Protein AF-A0AAN8J583-F1 (afdb_monomer_lite)

Sequence (87 aa):
MAATEVDHEDEEHIIIPGAWRHEPRWKDVPRPAARGRATVDARRQREHVKDYFISPVGAGNWQQKMVGPVLPGAVEERRESEADDED

pLDDT: mean 70.65, std 16.54, range [41.75, 93.56]

Structure (mmCIF, N/CA/C/O backbone):
data_AF-A0AAN8J583-F1
#
_entry.id   AF-A0AAN8J583-F1
#
loop_
_atom_site.group_PDB
_atom_site.id
_atom_site.type_symbol
_atom_site.label_atom_id
_atom_site.label_alt_id
_atom_site.label_comp_id
_atom_site.label_asym_id
_atom_site.label_entity_id
_atom_site.label_seq_id
_atom_site.pdbx_PDB_ins_code
_atom_site.Cartn_x
_atom_site.Cartn_y
_atom_site.Cartn_z
_atom_site.occupancy
_atom_site.B_iso_or_equiv
_atom_site.auth_seq_id
_atom_site.auth_comp_id
_atom_site.auth_asym_id
_atom_site.auth_atom_id
_atom_site.pdbx_PDB_model_num
ATOM 1 N N . MET A 1 1 ? 2.248 -38.212 -17.815 1.00 41.75 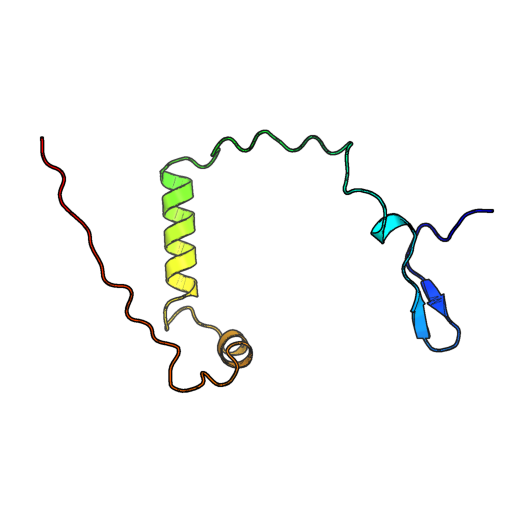1 MET A N 1
ATOM 2 C CA . MET A 1 1 ? 1.085 -38.072 -16.918 1.00 41.75 1 MET A CA 1
ATOM 3 C C . MET A 1 1 ? 1.122 -36.655 -16.384 1.00 41.75 1 MET A C 1
ATOM 5 O O . MET A 1 1 ? 2.114 -36.302 -15.762 1.00 41.75 1 MET A O 1
ATOM 9 N N . ALA A 1 2 ? 0.146 -35.825 -16.750 1.00 44.34 2 ALA A N 1
ATOM 10 C CA . ALA A 1 2 ? 0.063 -34.451 -16.269 1.00 44.34 2 ALA A CA 1
ATOM 11 C C . ALA A 1 2 ? -0.361 -34.501 -14.798 1.00 44.34 2 ALA A C 1
ATOM 13 O O . ALA A 1 2 ? -1.493 -34.874 -14.500 1.00 44.34 2 ALA A O 1
ATOM 14 N N . ALA A 1 3 ? 0.563 -34.213 -13.881 1.00 55.25 3 ALA A N 1
ATOM 15 C CA . ALA A 1 3 ? 0.174 -33.852 -12.526 1.00 55.25 3 ALA A CA 1
ATOM 16 C C . ALA A 1 3 ? -0.732 -32.618 -12.639 1.00 55.25 3 ALA A C 1
ATOM 18 O O . ALA A 1 3 ? -0.424 -31.710 -13.409 1.00 55.25 3 ALA A O 1
ATOM 19 N N . THR A 1 4 ? -1.873 -32.636 -11.955 1.00 69.44 4 THR A N 1
ATOM 20 C CA . THR A 1 4 ? -2.941 -31.634 -12.048 1.00 69.44 4 THR A CA 1
ATOM 21 C C . THR A 1 4 ? -2.384 -30.230 -11.834 1.00 69.44 4 THR A C 1
ATOM 23 O O . THR A 1 4 ? -2.035 -29.835 -10.720 1.00 69.44 4 THR A O 1
ATOM 26 N N . GLU A 1 5 ? -2.245 -29.501 -12.938 1.00 74.56 5 GLU A N 1
ATOM 27 C CA . GLU A 1 5 ? -1.584 -28.198 -12.995 1.00 74.56 5 GLU A CA 1
ATOM 28 C C . GLU A 1 5 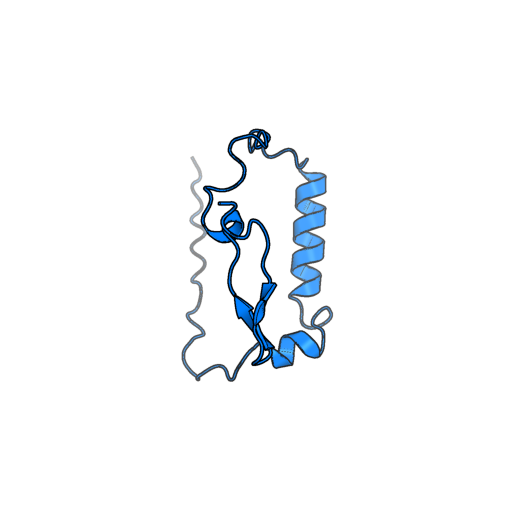? -2.347 -27.143 -12.184 1.00 74.56 5 GLU A C 1
ATOM 30 O O . GLU A 1 5 ? -1.733 -26.247 -11.617 1.00 74.56 5 GLU A O 1
ATOM 35 N N . VAL A 1 6 ? -3.667 -27.310 -12.049 1.00 82.88 6 VAL A N 1
ATOM 36 C CA . VAL A 1 6 ? -4.599 -26.417 -11.345 1.00 82.88 6 VAL A CA 1
ATOM 37 C C . VAL A 1 6 ? -5.249 -27.151 -10.166 1.00 82.88 6 VAL A C 1
ATOM 39 O O . VAL A 1 6 ? -5.308 -28.384 -10.141 1.00 82.88 6 VAL A O 1
ATOM 42 N N . ASP A 1 7 ? -5.715 -26.389 -9.175 1.00 89.69 7 ASP A N 1
ATOM 43 C CA . ASP A 1 7 ? -6.542 -26.923 -8.088 1.00 89.69 7 ASP A CA 1
ATOM 44 C C . ASP A 1 7 ? -7.804 -27.595 -8.652 1.00 89.69 7 ASP A C 1
ATOM 46 O O . ASP A 1 7 ? -8.403 -27.101 -9.609 1.00 89.69 7 ASP A O 1
ATOM 50 N N . HIS A 1 8 ? -8.218 -28.706 -8.049 1.00 89.12 8 HIS A N 1
ATOM 51 C CA . HIS A 1 8 ? -9.444 -29.419 -8.414 1.00 89.12 8 HIS A CA 1
ATOM 52 C C . HIS A 1 8 ? -10.143 -29.957 -7.166 1.00 89.12 8 HIS A C 1
ATOM 54 O O . HIS A 1 8 ? -9.525 -30.066 -6.113 1.00 89.12 8 HIS A O 1
ATOM 60 N N . GLU A 1 9 ? -11.431 -30.264 -7.277 1.00 93.50 9 GLU A N 1
ATOM 61 C CA . GLU A 1 9 ? -12.228 -30.840 -6.189 1.00 93.50 9 GLU A CA 1
ATOM 62 C C . GLU A 1 9 ? -12.326 -32.360 -6.352 1.00 93.50 9 GLU A C 1
ATOM 64 O O . GLU A 1 9 ? -12.431 -32.854 -7.480 1.00 93.50 9 GLU A O 1
ATOM 69 N N . ASP A 1 10 ? -12.286 -33.098 -5.242 1.00 88.62 10 ASP A N 1
ATOM 70 C CA . ASP A 1 10 ? -12.618 -34.524 -5.222 1.00 88.62 10 ASP A CA 1
ATOM 71 C C . ASP A 1 10 ? -14.124 -34.779 -5.032 1.00 88.62 10 ASP A C 1
ATOM 73 O O . ASP A 1 10 ? -14.946 -33.861 -4.980 1.00 88.62 10 ASP A O 1
ATOM 77 N N . GLU A 1 11 ? -14.495 -36.057 -4.952 1.00 92.12 11 GLU A N 1
ATOM 78 C CA . GLU A 1 11 ? -15.880 -36.506 -4.763 1.00 92.12 11 GLU A CA 1
ATOM 79 C C . GLU A 1 11 ? -16.485 -36.053 -3.420 1.00 92.12 11 GLU A C 1
ATOM 81 O O . GLU A 1 11 ? -17.707 -36.017 -3.281 1.00 92.12 11 GLU A O 1
ATOM 86 N N . GLU A 1 12 ? -15.650 -35.667 -2.451 1.00 93.56 12 GLU A N 1
ATOM 87 C CA . GLU A 1 12 ? -16.052 -35.148 -1.140 1.00 93.56 12 GLU A CA 1
ATOM 88 C C . GLU A 1 12 ? -16.061 -33.606 -1.102 1.00 93.56 12 GLU A C 1
ATOM 90 O O . GLU A 1 12 ? -16.236 -33.008 -0.037 1.00 93.56 12 GLU A O 1
ATOM 95 N N . HIS A 1 13 ? -15.910 -32.952 -2.262 1.00 85.12 13 HIS A N 1
ATOM 96 C CA . HIS A 1 13 ? -15.789 -31.498 -2.416 1.00 85.12 13 HIS A CA 1
ATOM 97 C C . HIS A 1 13 ? -14.588 -30.896 -1.676 1.00 85.12 13 HIS A C 1
ATOM 99 O O . HIS A 1 13 ? -14.585 -29.716 -1.306 1.00 85.12 13 HIS A O 1
ATOM 105 N N . ILE A 1 14 ? -13.544 -31.692 -1.455 1.00 91.50 14 ILE A N 1
ATOM 106 C CA . ILE A 1 14 ? -12.294 -31.226 -0.873 1.00 91.50 14 ILE A CA 1
ATOM 107 C C . ILE A 1 14 ? -11.421 -30.681 -2.000 1.00 91.50 14 ILE A C 1
ATOM 109 O O . ILE A 1 14 ? -11.172 -31.339 -3.009 1.00 91.50 14 ILE A O 1
ATOM 113 N N . ILE A 1 15 ? -10.929 -29.454 -1.820 1.00 90.31 15 ILE A N 1
ATOM 114 C CA . ILE A 1 15 ? -10.004 -28.831 -2.768 1.00 90.31 15 ILE A CA 1
ATOM 115 C C . ILE A 1 15 ? -8.642 -29.523 -2.656 1.00 90.31 15 ILE A C 1
ATOM 117 O O . ILE A 1 15 ? -7.929 -29.348 -1.665 1.00 90.31 15 ILE A O 1
ATOM 121 N N . ILE A 1 16 ? -8.256 -30.250 -3.702 1.00 91.50 16 ILE A N 1
ATOM 122 C CA . ILE A 1 16 ? -6.931 -30.831 -3.895 1.00 91.50 16 ILE A CA 1
ATOM 123 C C . ILE A 1 16 ? -6.001 -29.766 -4.509 1.00 91.50 16 ILE A C 1
ATOM 125 O O . ILE A 1 16 ? -6.248 -29.287 -5.623 1.00 91.50 16 ILE A O 1
ATOM 129 N N . PRO A 1 17 ? -4.907 -29.393 -3.815 1.00 88.94 17 PRO A N 1
ATOM 130 C CA . PRO A 1 17 ? -3.890 -28.474 -4.324 1.00 88.94 17 PRO A CA 1
ATOM 131 C C . PRO A 1 17 ? -3.265 -28.927 -5.650 1.00 88.94 17 PRO A C 1
ATOM 133 O O . PRO A 1 17 ? -2.727 -30.029 -5.751 1.00 88.94 17 PRO A O 1
ATOM 136 N N . GLY A 1 18 ? -3.271 -28.046 -6.650 1.00 87.75 18 GLY A N 1
ATOM 137 C CA . GLY A 1 18 ? -2.558 -28.248 -7.908 1.00 87.75 18 GLY A CA 1
ATOM 138 C C . GLY A 1 18 ? -1.061 -27.938 -7.807 1.00 87.75 18 GLY A C 1
ATOM 139 O O . GLY A 1 18 ? -0.602 -27.218 -6.914 1.00 87.75 18 GLY A O 1
ATOM 140 N N . ALA A 1 19 ? -0.286 -28.445 -8.770 1.00 82.19 19 ALA A N 1
ATOM 141 C CA . ALA A 1 19 ? 1.172 -28.292 -8.812 1.00 82.19 19 ALA A CA 1
ATOM 142 C C . ALA A 1 19 ? 1.636 -26.818 -8.810 1.00 82.19 19 ALA A C 1
ATOM 144 O O . ALA A 1 19 ? 2.666 -26.502 -8.209 1.00 82.19 19 ALA A O 1
ATOM 145 N N . TRP A 1 20 ? 0.834 -25.901 -9.371 1.00 79.69 20 TRP A N 1
ATOM 146 C CA . TRP A 1 20 ? 1.099 -24.455 -9.394 1.00 79.69 20 TRP A CA 1
ATOM 147 C C . TRP A 1 20 ? 1.320 -23.825 -8.006 1.00 79.69 20 TRP A C 1
ATOM 149 O O . TRP A 1 20 ? 1.986 -22.794 -7.897 1.00 79.69 20 TRP A O 1
ATOM 159 N N . ARG A 1 21 ? 0.795 -24.431 -6.928 1.00 80.56 21 ARG A N 1
ATOM 160 C CA . ARG A 1 21 ? 0.995 -23.949 -5.549 1.00 80.56 21 ARG A CA 1
ATOM 161 C C . ARG A 1 21 ? 2.391 -24.239 -4.999 1.00 80.56 21 ARG A C 1
ATOM 163 O O . ARG A 1 21 ? 2.839 -23.550 -4.083 1.00 80.56 21 ARG A O 1
ATOM 170 N N . HIS A 1 22 ? 3.059 -25.259 -5.531 1.00 75.06 22 HIS A N 1
ATOM 171 C CA . HIS A 1 22 ? 4.361 -25.733 -5.060 1.00 75.06 22 HIS A CA 1
ATOM 172 C C . HIS A 1 22 ? 5.517 -25.283 -5.959 1.00 75.06 22 HIS A C 1
ATOM 174 O O . HIS A 1 22 ? 6.683 -25.417 -5.577 1.00 75.06 22 HIS A O 1
ATOM 180 N N . GLU A 1 23 ? 5.218 -24.708 -7.124 1.00 68.81 23 GLU A N 1
ATOM 181 C CA . GLU A 1 23 ? 6.237 -24.133 -7.988 1.00 68.81 23 GLU A CA 1
ATOM 182 C C . GLU A 1 23 ? 6.804 -22.822 -7.413 1.00 68.81 23 GLU A C 1
ATOM 184 O O . GLU A 1 23 ? 6.070 -21.987 -6.869 1.00 68.81 23 GLU A O 1
ATOM 189 N N . PRO A 1 24 ? 8.127 -22.588 -7.521 1.00 63.66 24 PRO A N 1
ATOM 190 C CA . PRO A 1 24 ? 8.730 -21.350 -7.055 1.00 63.66 24 PRO A CA 1
ATOM 191 C C . PRO A 1 24 ? 8.183 -20.167 -7.860 1.00 63.66 24 PRO A C 1
ATOM 193 O O . PRO A 1 24 ? 8.557 -19.972 -9.015 1.00 63.66 24 PRO A O 1
ATOM 196 N N . ARG A 1 25 ? 7.317 -19.381 -7.204 1.00 63.00 25 ARG A N 1
ATOM 197 C CA . ARG A 1 25 ? 6.796 -18.061 -7.600 1.00 63.00 25 ARG A CA 1
ATOM 198 C C . ARG A 1 25 ? 7.568 -17.422 -8.756 1.00 63.00 25 ARG A C 1
ATOM 200 O O . ARG A 1 25 ? 8.656 -16.888 -8.546 1.00 63.00 25 ARG A O 1
ATOM 207 N N . TRP A 1 26 ? 6.940 -17.437 -9.931 1.00 60.50 26 TRP A N 1
ATOM 208 C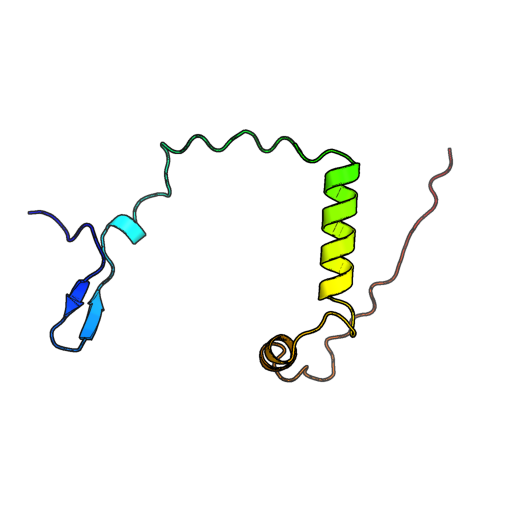 CA . TRP A 1 26 ? 7.124 -16.493 -11.036 1.00 60.50 26 TRP A CA 1
ATOM 209 C C . TRP A 1 26 ? 8.572 -16.015 -11.226 1.00 60.50 26 TRP A C 1
ATOM 211 O O . TRP A 1 26 ? 8.855 -14.817 -11.150 1.00 60.50 26 TRP A O 1
ATOM 221 N N . LYS A 1 27 ? 9.506 -16.945 -11.466 1.00 60.38 27 LYS A N 1
ATOM 222 C CA . LYS A 1 27 ? 10.895 -16.595 -11.824 1.00 60.38 27 LYS A CA 1
ATOM 223 C C . LYS A 1 27 ? 10.954 -15.699 -13.067 1.00 60.38 27 LYS A C 1
ATOM 225 O O . LYS A 1 27 ? 11.854 -14.871 -13.170 1.00 60.38 27 LYS A O 1
ATOM 230 N N . ASP A 1 28 ? 9.955 -15.828 -13.937 1.00 62.22 28 ASP A N 1
ATOM 231 C CA . ASP A 1 28 ? 9.857 -15.119 -15.212 1.00 62.22 28 ASP A CA 1
ATOM 232 C C . ASP A 1 28 ? 9.075 -13.810 -15.134 1.00 62.22 28 ASP A C 1
ATOM 234 O O . ASP A 1 28 ? 8.995 -13.090 -16.126 1.00 62.22 28 ASP A O 1
ATOM 238 N N . VAL A 1 29 ? 8.505 -13.462 -13.973 1.00 66.19 29 VAL A N 1
ATOM 239 C CA . VAL A 1 29 ? 7.954 -12.120 -13.792 1.00 66.19 29 VAL A CA 1
ATOM 240 C C . VAL A 1 29 ? 9.103 -11.228 -13.356 1.00 66.19 29 VAL A C 1
ATOM 242 O O . VAL A 1 29 ? 9.550 -11.338 -12.207 1.00 66.19 29 VAL A O 1
ATOM 245 N N . PRO A 1 30 ? 9.611 -10.345 -14.238 1.00 65.94 30 PRO A N 1
ATOM 246 C CA . PRO A 1 30 ? 10.628 -9.394 -13.844 1.00 65.94 30 PRO A CA 1
ATOM 247 C C . PRO A 1 30 ? 10.048 -8.570 -12.702 1.00 65.94 30 PRO A C 1
ATOM 249 O O . PRO A 1 30 ? 9.152 -7.749 -12.897 1.00 65.94 30 PRO A O 1
ATOM 252 N N . ARG A 1 31 ? 10.541 -8.807 -11.483 1.00 62.22 31 ARG A N 1
ATOM 253 C CA . ARG A 1 31 ? 10.247 -7.921 -10.365 1.00 62.22 31 ARG A CA 1
ATOM 254 C C . ARG A 1 31 ? 10.854 -6.580 -10.750 1.00 62.22 31 ARG A C 1
ATOM 256 O O . ARG A 1 31 ? 12.082 -6.506 -10.860 1.00 62.22 31 ARG A O 1
ATOM 263 N N . PRO A 1 32 ? 10.045 -5.532 -10.995 1.00 62.97 32 PRO A N 1
ATOM 264 C CA . PRO A 1 32 ? 10.619 -4.222 -11.216 1.00 62.97 32 PRO A CA 1
ATOM 265 C C . PRO A 1 32 ? 11.494 -3.930 -10.003 1.00 62.97 32 PRO A C 1
ATOM 267 O O . PRO A 1 32 ? 11.066 -4.157 -8.868 1.00 62.97 32 PRO A O 1
ATOM 270 N N . ALA A 1 33 ? 12.732 -3.488 -10.244 1.00 63.03 33 ALA A N 1
ATOM 271 C CA . ALA A 1 33 ? 13.626 -3.092 -9.167 1.00 63.03 33 ALA A CA 1
ATOM 272 C C . ALA A 1 33 ? 12.828 -2.215 -8.202 1.00 63.03 33 ALA A C 1
ATOM 274 O O . ALA A 1 33 ? 12.194 -1.248 -8.647 1.00 63.03 33 ALA A O 1
ATOM 275 N N . ALA A 1 34 ? 12.821 -2.591 -6.921 1.00 59.84 34 ALA A N 1
ATOM 276 C CA . ALA A 1 34 ? 12.159 -1.868 -5.846 1.00 59.84 34 ALA A CA 1
ATOM 277 C C . ALA A 1 34 ? 12.887 -0.537 -5.606 1.00 59.84 34 ALA A C 1
ATOM 279 O O . ALA A 1 34 ? 13.483 -0.291 -4.568 1.00 59.84 34 ALA A O 1
ATOM 280 N N . ARG A 1 35 ? 12.901 0.328 -6.616 1.00 57.66 35 ARG A N 1
ATOM 281 C CA . ARG A 1 35 ? 13.192 1.741 -6.460 1.00 57.66 35 ARG A CA 1
ATOM 282 C C . ARG A 1 35 ? 11.903 2.350 -5.944 1.00 57.66 35 ARG A C 1
ATOM 284 O O . ARG A 1 35 ? 10.845 2.079 -6.509 1.00 57.66 35 ARG A O 1
ATOM 291 N N . GLY A 1 36 ? 11.982 3.132 -4.873 1.00 60.38 36 GLY A N 1
ATOM 292 C CA . GLY A 1 36 ? 10.864 3.916 -4.357 1.00 60.38 36 GLY A CA 1
ATOM 293 C C . GLY A 1 36 ? 10.370 4.900 -5.417 1.00 60.38 36 GLY A C 1
ATOM 294 O O . GLY A 1 36 ? 10.748 6.060 -5.407 1.00 60.38 36 GLY A O 1
ATOM 295 N N . ARG A 1 37 ? 9.553 4.419 -6.362 1.00 57.12 37 ARG A N 1
ATOM 296 C CA . ARG A 1 37 ? 8.970 5.187 -7.476 1.00 57.12 37 ARG A CA 1
ATOM 297 C C . ARG A 1 37 ? 7.841 6.112 -7.021 1.00 57.12 37 ARG A C 1
ATOM 299 O O . ARG A 1 37 ? 7.230 6.774 -7.850 1.00 57.12 37 ARG A O 1
ATOM 306 N N . ALA A 1 38 ? 7.539 6.137 -5.726 1.00 64.88 38 ALA A N 1
ATOM 307 C CA . ALA A 1 38 ? 6.633 7.117 -5.168 1.00 64.88 38 ALA A CA 1
ATOM 308 C C . ALA A 1 38 ? 7.386 8.443 -5.037 1.00 64.88 38 ALA A C 1
ATOM 310 O O . ALA A 1 38 ? 8.398 8.522 -4.340 1.00 64.88 38 ALA A O 1
ATOM 311 N N . THR A 1 39 ? 6.885 9.483 -5.699 1.00 82.00 39 THR A N 1
ATOM 312 C CA . THR A 1 39 ? 7.293 10.857 -5.399 1.00 82.00 39 THR A CA 1
ATOM 313 C C . THR A 1 39 ? 6.987 11.169 -3.932 1.00 82.00 39 THR A C 1
ATOM 315 O O . THR A 1 39 ? 6.175 10.491 -3.291 1.00 82.00 39 THR A O 1
ATOM 318 N N . VAL A 1 40 ? 7.614 12.213 -3.386 1.00 83.94 40 VAL A N 1
ATOM 319 C CA . VAL A 1 40 ? 7.311 12.690 -2.025 1.00 83.94 40 VAL A CA 1
ATOM 320 C C . VAL A 1 40 ? 5.805 12.933 -1.861 1.00 83.94 40 VAL A C 1
ATOM 322 O O . VAL A 1 40 ? 5.229 12.534 -0.850 1.00 83.94 40 VAL A O 1
ATOM 325 N N . ASP A 1 41 ? 5.145 13.471 -2.887 1.00 86.62 41 ASP A N 1
ATOM 326 C CA . ASP A 1 41 ? 3.700 13.710 -2.878 1.00 86.62 41 ASP A CA 1
ATOM 327 C C . ASP A 1 41 ? 2.879 12.417 -2.886 1.00 86.62 41 ASP A C 1
ATOM 329 O O . ASP A 1 41 ? 1.945 12.282 -2.099 1.00 86.62 41 ASP A O 1
ATOM 333 N N . ALA A 1 42 ? 3.257 11.420 -3.693 1.00 85.38 42 ALA A N 1
ATOM 334 C CA . ALA A 1 42 ? 2.595 10.115 -3.680 1.00 85.38 42 ALA A CA 1
ATOM 335 C C . ALA A 1 42 ? 2.754 9.412 -2.319 1.00 85.38 42 ALA A C 1
ATOM 337 O O . ALA A 1 42 ? 1.829 8.759 -1.830 1.00 85.38 42 ALA A O 1
ATOM 338 N N . ARG A 1 43 ? 3.911 9.578 -1.662 1.00 86.25 43 ARG A N 1
ATOM 339 C CA . ARG A 1 43 ? 4.120 9.085 -0.295 1.00 86.25 43 ARG A CA 1
ATOM 340 C C . ARG A 1 43 ? 3.213 9.809 0.698 1.00 86.25 43 ARG A C 1
ATOM 342 O O . ARG A 1 43 ? 2.580 9.133 1.502 1.00 86.25 43 ARG A O 1
ATOM 349 N N . ARG A 1 44 ? 3.115 11.140 0.620 1.00 89.75 44 ARG A N 1
ATOM 350 C CA . ARG A 1 44 ? 2.227 11.949 1.474 1.00 89.75 44 ARG A CA 1
ATOM 351 C C . ARG A 1 44 ? 0.762 11.552 1.310 1.00 89.75 44 ARG A C 1
ATOM 353 O O . ARG A 1 44 ? 0.083 11.354 2.308 1.00 89.75 44 ARG A O 1
ATOM 360 N N . GLN A 1 45 ? 0.299 11.355 0.077 1.00 92.50 45 GLN A N 1
ATOM 361 C CA . GLN A 1 45 ? -1.060 10.879 -0.199 1.00 92.50 45 GLN A CA 1
ATOM 362 C C . GLN A 1 45 ? -1.307 9.491 0.401 1.00 92.50 45 GLN A C 1
ATOM 364 O O . GLN A 1 45 ? -2.337 9.269 1.033 1.00 92.50 45 GLN A O 1
ATOM 369 N N . ARG A 1 46 ? -0.347 8.565 0.259 1.00 91.19 46 ARG A N 1
ATOM 370 C CA . ARG A 1 46 ? -0.449 7.228 0.857 1.00 91.19 46 ARG A CA 1
ATOM 371 C C . ARG A 1 46 ? -0.538 7.287 2.383 1.00 91.19 46 ARG A C 1
ATOM 373 O O . ARG A 1 46 ? -1.383 6.597 2.942 1.00 91.19 46 ARG A O 1
ATOM 380 N N . GLU A 1 47 ? 0.324 8.062 3.045 1.00 90.88 47 GLU A N 1
ATOM 381 C CA . GLU A 1 47 ? 0.274 8.191 4.511 1.00 90.88 47 GLU A CA 1
ATOM 382 C C . GLU A 1 47 ? -1.032 8.860 4.956 1.00 90.88 47 GLU A C 1
ATOM 384 O O . GLU A 1 47 ? -1.697 8.329 5.831 1.00 90.88 47 GLU A O 1
ATOM 389 N N . HIS A 1 48 ? -1.492 9.911 4.271 1.00 93.38 48 HIS A N 1
ATOM 390 C CA . HIS A 1 48 ? -2.766 10.559 4.594 1.00 93.38 48 HIS A CA 1
ATOM 391 C C . HIS A 1 48 ? -3.963 9.595 4.537 1.00 93.38 48 HIS A C 1
ATOM 393 O O . HIS A 1 48 ? -4.775 9.542 5.459 1.00 93.38 48 HIS A O 1
ATOM 399 N N . VAL A 1 49 ? -4.065 8.800 3.467 1.00 92.12 49 VAL A N 1
ATOM 400 C CA . VAL A 1 49 ? -5.145 7.813 3.310 1.00 92.12 49 VAL A CA 1
ATOM 401 C C . VAL A 1 49 ? -5.039 6.715 4.368 1.00 92.12 49 VAL A C 1
ATOM 403 O O . VAL A 1 49 ? -6.045 6.312 4.948 1.00 92.12 49 VAL A O 1
ATOM 406 N N . LYS A 1 50 ? -3.821 6.243 4.644 1.00 89.75 50 LYS A N 1
ATOM 407 C CA . LYS A 1 50 ? -3.561 5.258 5.695 1.00 89.75 50 LYS A CA 1
ATOM 408 C C . LYS A 1 50 ? -3.995 5.784 7.066 1.00 89.75 50 LYS A C 1
ATOM 410 O O . LYS A 1 50 ? -4.714 5.079 7.766 1.00 89.75 50 LYS A O 1
ATOM 415 N N . ASP A 1 51 ? -3.606 7.004 7.424 1.00 89.38 51 ASP A N 1
ATOM 416 C CA . ASP A 1 51 ? -3.938 7.615 8.712 1.00 89.38 51 ASP A CA 1
ATOM 417 C C . ASP A 1 51 ? -5.451 7.802 8.857 1.00 89.38 51 ASP A C 1
ATOM 419 O O . ASP A 1 51 ? -6.018 7.492 9.904 1.00 89.38 51 ASP A O 1
ATOM 423 N N . TYR A 1 52 ? -6.134 8.199 7.778 1.00 91.44 52 TYR A N 1
ATOM 424 C CA . TYR A 1 52 ? -7.593 8.274 7.756 1.00 91.44 52 TYR A CA 1
ATOM 425 C C . TYR A 1 52 ? -8.246 6.918 8.058 1.00 91.44 52 TYR A C 1
ATOM 427 O O . TYR A 1 52 ? -9.070 6.839 8.967 1.00 91.44 52 TYR A O 1
ATOM 435 N N . PHE A 1 53 ? -7.860 5.843 7.363 1.00 82.88 53 PHE A N 1
ATOM 436 C CA . PHE A 1 53 ? -8.458 4.512 7.555 1.00 82.88 53 PHE A CA 1
ATOM 437 C C . PHE A 1 53 ? -8.119 3.846 8.898 1.00 82.88 53 PHE A C 1
ATOM 439 O O . PHE A 1 53 ? -8.805 2.904 9.296 1.00 82.88 53 PHE A O 1
ATOM 446 N N . ILE A 1 54 ? -7.065 4.301 9.581 1.00 82.94 54 ILE A N 1
ATOM 447 C CA . ILE A 1 54 ? -6.710 3.853 10.937 1.00 82.94 54 ILE A CA 1
ATOM 448 C C . ILE A 1 54 ? -7.402 4.718 12.003 1.00 82.94 54 ILE A C 1
ATOM 450 O O . ILE A 1 54 ? -7.613 4.263 13.127 1.00 82.94 54 ILE A O 1
ATOM 454 N N . SER A 1 55 ? -7.783 5.953 11.667 1.00 85.00 55 SER A N 1
ATOM 455 C CA . SER A 1 55 ? -8.491 6.840 12.588 1.00 85.00 55 SER A CA 1
ATOM 456 C C . SER A 1 55 ? -9.873 6.287 12.980 1.00 85.00 55 SER A C 1
ATOM 458 O O . SER A 1 55 ? -10.505 5.580 12.190 1.00 85.00 55 SER A O 1
ATOM 460 N N . PRO A 1 56 ? -10.419 6.678 14.148 1.00 81.50 56 PRO A N 1
ATOM 461 C CA . PRO A 1 56 ? -11.764 6.273 14.564 1.00 81.50 56 PRO A CA 1
ATOM 462 C C . PRO A 1 56 ? -12.868 6.646 13.565 1.00 81.50 56 PRO A C 1
ATOM 464 O O . PRO A 1 56 ? -13.893 5.978 13.508 1.00 81.50 56 PRO A O 1
ATOM 467 N N . VAL A 1 57 ? -12.661 7.708 12.778 1.00 85.12 57 VAL A N 1
ATOM 468 C CA . VAL A 1 57 ? -13.634 8.204 11.792 1.00 85.12 57 VAL A CA 1
ATOM 469 C C . VAL A 1 57 ? -13.602 7.380 10.503 1.00 85.12 57 VAL A C 1
ATOM 471 O O . VAL A 1 57 ? -14.642 7.187 9.880 1.00 85.12 57 VAL A O 1
ATOM 474 N N . GLY A 1 58 ? -12.426 6.891 10.097 1.00 81.94 58 GLY A N 1
ATOM 475 C CA . GLY A 1 58 ? -12.279 6.034 8.915 1.00 81.94 58 GLY A CA 1
ATOM 476 C C . GLY A 1 58 ? -12.440 4.539 9.204 1.00 81.94 58 GLY A C 1
ATOM 477 O O . GLY A 1 58 ? -12.469 3.742 8.264 1.00 81.94 58 GLY A O 1
ATOM 478 N N . ALA A 1 59 ? -12.559 4.156 10.478 1.00 81.56 59 ALA A N 1
ATOM 479 C CA . ALA A 1 59 ? -12.709 2.772 10.895 1.00 81.56 59 ALA A CA 1
ATOM 480 C C . ALA A 1 59 ? -14.104 2.219 10.549 1.00 81.56 59 ALA A C 1
ATOM 482 O O . ALA A 1 59 ? -15.130 2.663 11.064 1.00 81.56 59 ALA A O 1
ATOM 483 N N . GLY A 1 60 ? -14.148 1.201 9.691 1.00 78.19 60 GLY A N 1
ATOM 484 C CA . GLY A 1 60 ? -15.377 0.514 9.305 1.00 78.19 60 GLY A CA 1
ATOM 485 C C . GLY A 1 60 ? -15.806 -0.559 10.310 1.00 78.19 60 GLY A C 1
ATOM 486 O O . GLY A 1 60 ? -14.983 -1.226 10.936 1.00 78.19 60 GLY A O 1
ATOM 487 N N . ASN A 1 61 ? -17.113 -0.823 10.386 1.00 76.25 61 ASN A N 1
ATOM 488 C CA . ASN A 1 61 ? -17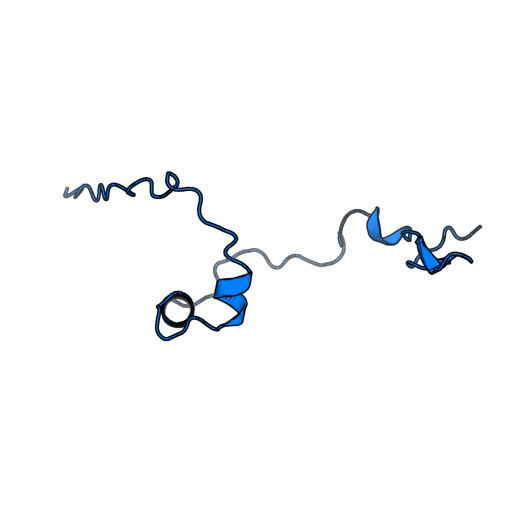.704 -1.816 11.303 1.00 76.25 61 ASN A CA 1
ATOM 489 C C . ASN A 1 61 ? -17.127 -3.236 11.156 1.00 76.25 61 ASN A C 1
ATOM 491 O O . ASN A 1 61 ? -17.199 -4.042 12.080 1.00 76.25 61 ASN A O 1
ATOM 495 N N . TRP A 1 62 ? -16.579 -3.579 9.990 1.00 76.12 62 TRP A N 1
ATOM 496 C CA . TRP A 1 62 ? -15.949 -4.877 9.756 1.00 76.12 62 TRP A CA 1
ATOM 497 C C . TRP A 1 62 ? -14.542 -4.971 10.372 1.00 76.12 62 TRP A C 1
ATOM 499 O O . TRP A 1 62 ? -14.155 -6.054 10.799 1.00 76.12 62 TRP A O 1
ATOM 509 N N . GLN A 1 63 ? -13.803 -3.860 10.501 1.00 73.00 63 GLN A N 1
ATOM 510 C CA . GLN A 1 63 ? -12.489 -3.841 11.161 1.00 73.00 63 GLN A CA 1
ATOM 511 C C . GLN A 1 63 ? -12.630 -4.128 12.658 1.00 73.00 63 GLN A C 1
ATOM 513 O O . GLN A 1 63 ? -11.845 -4.894 13.207 1.00 73.00 63 GLN A O 1
ATOM 518 N N . GLN A 1 64 ? -13.692 -3.621 13.292 1.00 68.44 64 GLN A N 1
ATOM 519 C CA . GLN A 1 64 ? -14.023 -3.940 14.687 1.00 68.44 64 GLN A CA 1
ATOM 520 C C . GLN A 1 64 ? -14.269 -5.439 14.910 1.00 68.44 64 GLN A C 1
ATOM 522 O O . GLN A 1 64 ? -14.001 -5.951 15.987 1.00 68.44 64 GLN A O 1
ATOM 527 N N . LYS A 1 65 ? -14.754 -6.156 13.887 1.00 70.25 65 LYS A N 1
ATOM 528 C CA . LYS A 1 65 ? -14.967 -7.610 13.950 1.00 70.25 65 LYS A CA 1
ATOM 529 C C . LYS A 1 65 ? -13.675 -8.409 13.770 1.00 70.25 65 LYS A C 1
ATOM 531 O O . LYS A 1 65 ? -13.626 -9.560 14.187 1.00 70.25 65 LYS A O 1
ATOM 536 N N . MET A 1 66 ? -12.657 -7.826 13.129 1.00 69.19 66 MET A N 1
ATOM 537 C CA . MET A 1 66 ? -11.358 -8.476 12.913 1.00 69.19 66 MET A CA 1
ATOM 538 C C . MET A 1 66 ? -10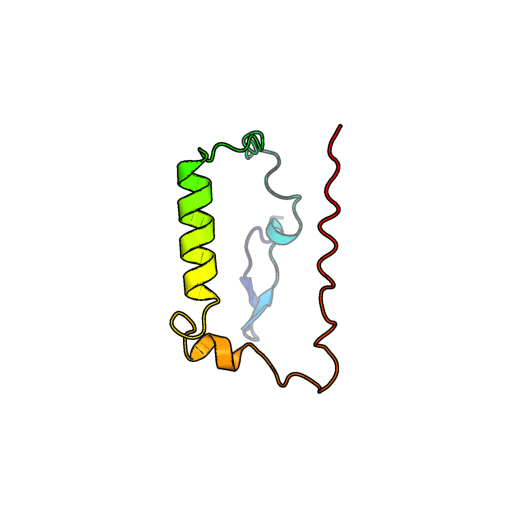.384 -8.266 14.068 1.00 69.19 66 MET A C 1
ATOM 540 O O . MET A 1 66 ? -9.526 -9.117 14.299 1.00 69.19 66 MET A O 1
ATOM 544 N N . VAL A 1 67 ? -10.505 -7.154 14.798 1.00 63.06 67 VAL A N 1
ATOM 545 C CA . VAL A 1 67 ? -9.820 -6.984 16.080 1.00 63.06 67 VAL A CA 1
ATOM 546 C C . VAL A 1 67 ? -10.513 -7.926 17.061 1.00 63.06 67 VAL A C 1
ATOM 548 O O . VAL A 1 67 ? -11.520 -7.583 17.673 1.00 63.06 67 VAL A O 1
ATOM 551 N N . GLY A 1 68 ? -10.018 -9.163 17.148 1.00 58.12 68 GLY A N 1
ATOM 552 C CA . GLY A 1 68 ? -10.424 -10.096 18.196 1.00 58.12 68 GLY A CA 1
ATOM 553 C C . GLY A 1 68 ? -10.269 -9.454 19.583 1.00 58.12 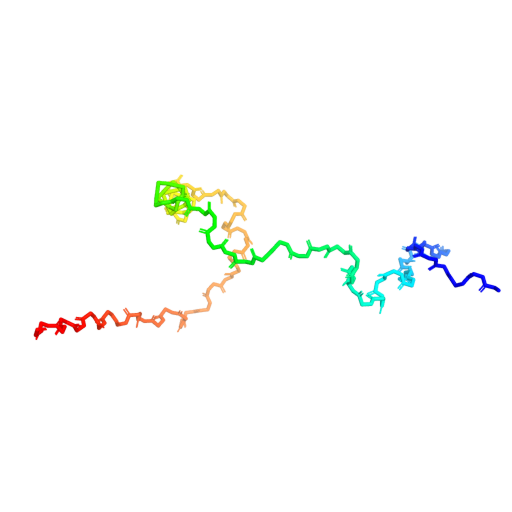68 GLY A C 1
ATOM 554 O O . GLY A 1 68 ? -9.632 -8.405 19.704 1.00 58.12 68 GLY A O 1
ATOM 555 N N . PRO A 1 69 ? -10.843 -10.048 20.643 1.00 50.62 69 PRO A N 1
ATOM 556 C CA . PRO A 1 69 ? -10.762 -9.479 21.983 1.00 50.62 69 PRO A CA 1
ATOM 557 C C . PRO A 1 69 ? -9.302 -9.176 22.333 1.00 50.62 69 PRO A C 1
ATOM 559 O O . PRO A 1 69 ? -8.470 -10.078 22.425 1.00 50.62 69 PRO A O 1
ATOM 562 N N . VAL A 1 70 ? -8.992 -7.886 22.487 1.00 52.53 70 VAL A N 1
ATOM 563 C CA . VAL A 1 70 ? -7.700 -7.436 22.998 1.00 52.53 70 VAL A CA 1
ATOM 564 C C . VAL A 1 70 ? -7.615 -7.968 24.420 1.00 52.53 70 VAL A C 1
ATOM 566 O O . VAL A 1 70 ? -8.357 -7.529 25.299 1.00 52.53 70 VAL A O 1
ATOM 569 N N . LEU A 1 71 ? -6.746 -8.955 24.641 1.00 47.56 71 LEU A N 1
ATOM 570 C CA . LEU A 1 71 ? -6.389 -9.356 25.993 1.00 47.56 71 LEU A CA 1
ATOM 571 C C . LEU A 1 71 ? -5.805 -8.117 26.694 1.00 47.56 71 LEU A C 1
ATOM 573 O O . LEU A 1 71 ? -4.946 -7.447 26.108 1.00 47.56 71 LEU A O 1
ATOM 577 N N . PRO A 1 72 ? -6.266 -7.772 27.907 1.00 42.97 72 PRO A N 1
ATOM 578 C CA . PRO A 1 72 ? -5.754 -6.617 28.631 1.00 42.97 72 PRO A CA 1
ATOM 579 C C . PRO A 1 72 ? -4.273 -6.860 28.950 1.00 42.97 72 PRO A C 1
ATOM 581 O O . PRO A 1 72 ? -3.946 -7.653 29.828 1.00 42.97 72 PRO A O 1
ATOM 584 N N . GLY A 1 73 ? -3.378 -6.233 28.182 1.00 51.78 73 GLY A N 1
ATOM 585 C CA . GLY A 1 73 ? -1.927 -6.376 28.350 1.00 51.78 73 GLY A CA 1
ATOM 586 C C . GLY A 1 73 ? -1.066 -6.020 27.133 1.00 51.78 73 GLY A C 1
ATOM 587 O O . GLY A 1 73 ? 0.130 -5.833 27.298 1.00 51.78 73 GLY A O 1
ATOM 588 N N . ALA A 1 74 ? -1.633 -5.891 25.927 1.00 50.25 74 ALA A N 1
ATOM 589 C CA . ALA A 1 74 ? -0.848 -5.676 24.699 1.00 50.25 74 ALA A CA 1
ATOM 590 C C . ALA A 1 74 ? -0.656 -4.200 24.279 1.00 50.25 74 ALA A C 1
ATOM 592 O O . ALA A 1 74 ? -0.256 -3.936 23.146 1.00 50.25 74 ALA A O 1
ATOM 593 N N . VAL A 1 75 ? -0.943 -3.231 25.155 1.00 50.12 75 VAL A N 1
ATOM 594 C CA . VAL A 1 75 ? -0.611 -1.819 24.899 1.00 50.12 75 VAL A CA 1
ATOM 595 C C . VAL A 1 75 ? 0.757 -1.544 25.514 1.00 50.12 75 VAL A C 1
ATOM 597 O O . VAL A 1 75 ? 0.863 -0.971 26.592 1.00 50.12 75 VAL A O 1
ATOM 600 N N . GLU A 1 76 ? 1.809 -2.032 24.862 1.00 48.50 76 GLU A N 1
ATOM 601 C CA . GLU A 1 76 ? 3.169 -1.616 25.195 1.00 48.50 76 GLU A CA 1
ATOM 602 C C . GLU A 1 76 ? 3.358 -0.206 24.624 1.00 48.50 76 GLU A C 1
ATOM 604 O O . GLU A 1 76 ? 3.298 0.004 23.407 1.00 48.50 76 GLU A O 1
ATOM 609 N N . GLU A 1 77 ? 3.481 0.775 25.519 1.00 47.38 77 GLU A N 1
ATOM 610 C CA . GLU A 1 77 ? 3.765 2.168 25.193 1.00 47.38 77 GLU A CA 1
ATOM 611 C C . GLU A 1 77 ? 4.996 2.227 24.282 1.00 47.38 77 GLU A C 1
ATOM 613 O O . GLU A 1 77 ? 6.121 1.948 24.703 1.00 47.38 77 GLU A O 1
ATOM 618 N N . ARG A 1 78 ? 4.801 2.606 23.013 1.00 45.34 78 ARG A N 1
ATOM 619 C CA . ARG A 1 78 ? 5.922 3.038 22.182 1.00 45.34 78 ARG A CA 1
ATOM 620 C C . ARG A 1 78 ? 6.470 4.316 22.799 1.00 45.34 78 ARG A C 1
ATOM 622 O O . ARG A 1 78 ? 5.927 5.392 22.586 1.00 45.34 78 ARG A O 1
ATOM 629 N N . ARG A 1 79 ? 7.543 4.175 23.569 1.00 43.19 79 ARG A N 1
ATOM 630 C CA . ARG A 1 79 ? 8.369 5.286 24.023 1.00 43.19 79 ARG A CA 1
ATOM 631 C C . ARG A 1 79 ? 8.932 5.973 22.777 1.00 43.19 79 ARG A C 1
ATOM 633 O O . ARG A 1 79 ? 9.763 5.399 22.076 1.00 43.19 79 ARG A O 1
ATOM 640 N N . GLU A 1 80 ? 8.433 7.165 22.476 1.00 46.34 80 GLU A N 1
ATOM 641 C CA . GLU A 1 80 ? 9.125 8.109 21.604 1.00 46.34 80 GLU A CA 1
ATOM 642 C C . GLU A 1 80 ? 10.485 8.408 22.240 1.00 46.34 80 GLU A C 1
ATOM 644 O O . GLU A 1 80 ? 10.577 8.954 23.338 1.00 46.34 80 GLU A O 1
ATOM 649 N N . SER A 1 81 ? 11.548 7.993 21.565 1.00 48.12 81 SER A N 1
ATOM 650 C CA . SER A 1 81 ? 12.880 8.548 21.753 1.00 48.12 81 SER A CA 1
ATOM 651 C C . SER A 1 81 ? 13.301 9.126 20.409 1.00 48.12 81 SER A C 1
ATOM 653 O O . SER A 1 81 ? 14.025 8.489 19.648 1.00 48.12 81 SER A O 1
ATOM 655 N N . GLU A 1 82 ? 12.750 10.298 20.095 1.00 46.22 82 GLU A N 1
ATOM 656 C CA . GLU A 1 82 ? 13.343 11.230 19.142 1.00 46.22 82 GLU A CA 1
ATOM 657 C C . GLU A 1 82 ? 14.494 11.904 19.897 1.00 46.22 82 GLU A C 1
ATOM 659 O O . GLU A 1 82 ? 14.279 12.736 20.775 1.00 46.22 82 GLU A O 1
ATOM 664 N N . ALA A 1 83 ? 15.707 11.399 19.682 1.00 48.22 83 ALA A N 1
ATOM 665 C CA . ALA A 1 83 ? 16.916 12.076 20.110 1.00 48.22 83 ALA A CA 1
ATOM 666 C C . ALA A 1 83 ? 17.316 13.008 18.965 1.00 48.22 83 ALA A C 1
ATOM 668 O O . ALA A 1 83 ? 17.651 12.541 17.877 1.00 48.22 83 ALA A O 1
ATOM 669 N N . ASP A 1 84 ? 17.201 14.309 19.222 1.00 51.72 84 ASP A N 1
ATOM 670 C CA . ASP A 1 84 ? 17.894 15.366 18.495 1.00 51.72 84 ASP A CA 1
ATOM 671 C C . ASP A 1 84 ? 19.393 15.034 18.423 1.00 51.72 84 ASP A C 1
ATOM 673 O O . ASP A 1 84 ? 20.092 15.078 19.435 1.00 51.72 84 ASP A O 1
ATOM 677 N N . ASP A 1 85 ? 19.882 14.705 17.230 1.00 53.50 85 ASP A N 1
ATOM 678 C CA . ASP A 1 85 ? 21.301 14.802 16.887 1.00 53.50 85 ASP A CA 1
ATOM 679 C C . ASP A 1 85 ? 21.475 16.087 16.054 1.00 53.50 85 ASP A C 1
ATOM 681 O O . ASP A 1 85 ? 21.346 16.085 14.827 1.00 53.50 85 ASP A O 1
ATOM 685 N N . GLU A 1 86 ? 21.700 17.204 16.751 1.00 47.59 86 GLU A N 1
ATOM 686 C CA . GLU A 1 86 ? 22.378 18.386 16.208 1.00 47.59 86 GLU A CA 1
ATOM 687 C C . GLU A 1 86 ? 23.899 18.147 16.256 1.00 47.59 86 GLU A C 1
ATOM 689 O O . GLU A 1 86 ? 24.448 17.989 17.346 1.00 47.59 86 GLU A O 1
ATOM 694 N N . ASP A 1 87 ? 24.566 18.169 15.095 1.00 50.41 87 ASP A N 1
ATOM 695 C CA . ASP A 1 87 ? 25.920 18.737 14.900 1.00 50.41 87 ASP A CA 1
ATOM 696 C C . ASP A 1 87 ? 26.142 19.097 13.412 1.00 50.41 87 ASP A C 1
ATOM 698 O O . ASP A 1 87 ? 26.003 18.200 12.541 1.00 50.41 87 ASP A O 1
#

Foldseek 3Di:
DDQAQQWDADPVRDTDHGPVVVDDPCPPPPPPPPDVPQDPVSVVVVVVVVCLCVDPNNDDPVVVVVPDPDDPPPCDDPPDDPDDDDD

Radius of gyration: 23.07 Å; chains: 1; bounding box: 44×57×46 Å

Secondary structure (DSSP, 8-state):
----SS-EE-TT--EEPPGGGTS-TTTTS----------HHHHHHHHHHHHHHHSTTT--HHHHHHS----TT--------------

Organism: Patella caerulea (NCBI:txid87958)